Protein AF-A0A935LY87-F1 (afdb_monomer)

Foldseek 3Di:
DWFKDFDADPVRHTQKIKIWDFDWDDDVQKIATGTPDIDIDHCQADPVRHGPDPVVVVCCCPVHPDDMDRNDPPPDPQWDWDWDWDDDPNFTWIKIKIAGDPPCPPVDQWHMKIWTAGPPPRHTAWIFTDGDDPDDDDDTDTGGDPDDDD

Mean predicted aligned error: 12.18 Å

Radius of gyration: 16.67 Å; Cα contacts (8 Å, |Δi|>4): 263; chains: 1; bounding box: 41×33×40 Å

pLDDT: mean 72.93, std 16.56, range [30.45, 93.94]

Solvent-accessible surface area (backbone atoms only — not comparable to full-atom values): 8943 Å² total; per-residue (Å²): 88,76,50,71,47,72,45,58,49,98,82,72,46,74,58,24,35,40,38,38,33,30,46,79,46,72,59,91,59,36,30,30,64,47,72,77,44,80,47,79,39,67,72,48,50,44,96,87,66,46,63,59,43,67,70,56,44,54,49,43,59,72,75,51,52,82,62,76,41,79,62,66,87,70,75,61,96,49,51,49,74,48,78,45,82,48,74,57,97,92,38,63,26,37,33,42,37,40,33,52,32,90,94,37,80,84,78,45,55,63,41,32,35,41,36,32,21,35,65,90,74,71,42,74,47,30,34,38,44,41,59,69,58,104,65,95,66,91,60,87,49,76,52,53,73,82,78,82,80,131

Nearest PDB structures (foldseek):
  6lay-assembly1_B  TM=5.412E-01  e=8.056E+00  Dioscoreophyllum cumminsii
  7zve-assembly1_A-2  TM=2.342E-01  e=4.028E+00  Homo sapiens

Structure (mmCIF, N/CA/C/O backbone):
data_AF-A0A935LY87-F1
#
_entry.id   AF-A0A935LY87-F1
#
loop_
_atom_site.group_PDB
_atom_site.id
_atom_site.type_symbol
_atom_site.label_atom_id
_atom_site.label_alt_id
_atom_site.label_comp_id
_atom_site.label_asym_id
_atom_site.label_entity_id
_atom_site.label_seq_id
_atom_site.pdbx_PDB_ins_code
_atom_site.Cartn_x
_atom_site.Cartn_y
_atom_site.Cartn_z
_atom_site.occupancy
_atom_site.B_iso_or_equiv
_atom_site.auth_seq_id
_atom_site.auth_comp_id
_atom_site.auth_asym_id
_atom_site.auth_atom_id
_atom_site.pdbx_PDB_model_num
ATOM 1 N N . MET A 1 1 ? 8.727 -6.404 1.958 1.00 69.38 1 MET A N 1
ATOM 2 C CA . MET A 1 1 ? 7.878 -5.293 2.426 1.00 69.38 1 MET A CA 1
ATOM 3 C C . MET A 1 1 ? 7.280 -5.652 3.774 1.00 69.38 1 MET A C 1
ATOM 5 O O . MET A 1 1 ? 6.872 -6.788 3.959 1.00 69.38 1 MET A O 1
ATOM 9 N N . VAL A 1 2 ? 7.258 -4.707 4.712 1.00 73.00 2 VAL A N 1
ATOM 10 C CA . VAL A 1 2 ? 6.562 -4.849 5.999 1.00 73.00 2 VAL A CA 1
ATOM 11 C C . VAL A 1 2 ? 5.627 -3.654 6.144 1.00 73.00 2 VAL A C 1
ATOM 13 O O . VAL A 1 2 ? 6.026 -2.541 5.806 1.00 73.00 2 VAL A O 1
ATOM 16 N N . SER A 1 3 ? 4.406 -3.886 6.613 1.00 78.75 3 SER A N 1
ATOM 17 C CA . SER A 1 3 ? 3.370 -2.874 6.821 1.00 78.75 3 SER A CA 1
ATOM 18 C C . SER A 1 3 ? 2.760 -3.016 8.212 1.00 78.75 3 SER A C 1
ATOM 20 O O . SER A 1 3 ? 2.547 -4.129 8.693 1.00 78.75 3 SER A O 1
ATOM 22 N N . ASP A 1 4 ? 2.505 -1.872 8.843 1.00 81.38 4 ASP A N 1
ATOM 23 C CA . ASP A 1 4 ? 1.847 -1.718 10.140 1.00 81.38 4 ASP A CA 1
ATOM 24 C C . ASP A 1 4 ? 0.766 -0.646 9.971 1.00 81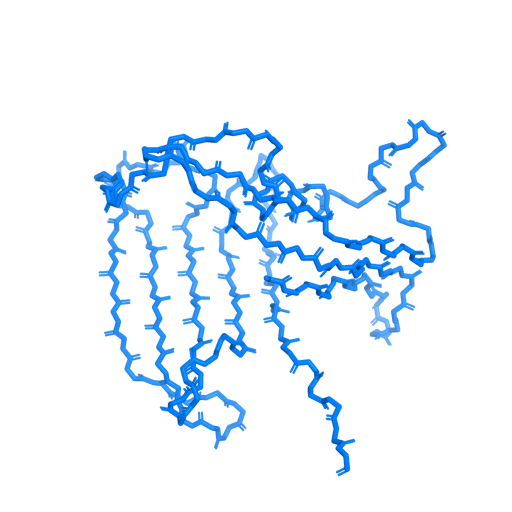.38 4 ASP A C 1
ATOM 26 O O . ASP A 1 4 ? 1.062 0.544 9.850 1.00 81.38 4 ASP A O 1
ATOM 30 N N . LEU A 1 5 ? -0.486 -1.089 9.895 1.00 78.31 5 LEU A N 1
ATOM 31 C CA . LEU A 1 5 ? -1.663 -0.235 9.851 1.00 78.31 5 LEU A CA 1
ATOM 32 C C . LEU A 1 5 ? -2.347 -0.268 11.216 1.00 78.31 5 LEU A C 1
ATOM 34 O O . LEU A 1 5 ? -2.601 -1.338 11.770 1.00 78.31 5 LEU A O 1
ATOM 38 N N . ARG A 1 6 ? -2.718 0.903 11.744 1.00 80.00 6 ARG A N 1
ATOM 39 C CA . ARG A 1 6 ? -3.453 1.030 13.010 1.00 80.00 6 ARG A CA 1
ATOM 40 C C . ARG A 1 6 ? -4.629 1.975 12.852 1.00 80.00 6 ARG A C 1
ATOM 42 O O . ARG A 1 6 ? -4.479 3.082 12.350 1.00 80.00 6 ARG A O 1
ATOM 49 N N . VAL A 1 7 ? -5.781 1.557 13.357 1.00 77.44 7 VAL A N 1
ATOM 50 C CA . VAL A 1 7 ? -6.984 2.381 13.472 1.00 77.44 7 VAL A CA 1
ATOM 51 C C . VAL A 1 7 ? -7.063 2.909 14.895 1.00 77.44 7 VAL A C 1
ATOM 53 O O . VAL A 1 7 ? -7.120 2.125 15.847 1.00 77.44 7 VAL A O 1
ATOM 56 N N . ARG A 1 8 ? -7.072 4.231 15.059 1.00 76.81 8 ARG A N 1
ATOM 57 C CA . ARG A 1 8 ? -7.140 4.894 16.367 1.00 76.81 8 ARG A CA 1
ATOM 58 C C . ARG A 1 8 ? -8.504 5.532 16.606 1.00 76.81 8 ARG A C 1
ATOM 60 O O . ARG A 1 8 ? -9.202 5.891 15.662 1.00 76.81 8 ARG A O 1
ATOM 67 N N . ASN A 1 9 ? -8.898 5.622 17.874 1.00 75.62 9 ASN A N 1
ATOM 68 C CA . ASN A 1 9 ? -10.057 6.411 18.287 1.00 75.62 9 ASN A CA 1
ATOM 69 C C . ASN A 1 9 ? -9.684 7.899 18.436 1.00 75.62 9 ASN A C 1
ATOM 71 O O . ASN A 1 9 ? -8.531 8.283 18.261 1.00 75.62 9 ASN A O 1
ATOM 75 N N . LYS A 1 10 ? -10.661 8.738 18.804 1.00 66.88 10 LYS A N 1
ATOM 76 C CA . LYS A 1 10 ? -10.457 10.183 19.020 1.00 66.88 10 LYS A CA 1
ATOM 77 C C . LYS A 1 10 ? -9.462 10.508 20.144 1.00 66.88 10 LYS A C 1
ATOM 79 O O . LYS A 1 10 ? -8.974 11.625 20.212 1.00 66.88 10 LYS A O 1
ATOM 84 N N . GLN A 1 11 ? -9.195 9.553 21.030 1.00 68.56 11 GLN A N 1
ATOM 85 C CA . GLN A 1 11 ? -8.234 9.650 22.127 1.00 68.56 11 GLN A CA 1
ATOM 86 C C . GLN A 1 11 ? -6.869 9.049 21.742 1.00 68.56 11 GLN A C 1
ATOM 88 O O . GLN A 1 11 ? -6.110 8.646 22.619 1.00 68.56 11 GLN A O 1
ATOM 93 N N . GLU A 1 12 ? -6.580 8.911 20.441 1.00 62.84 12 GLU A N 1
ATOM 94 C CA . GLU A 1 12 ? -5.331 8.357 19.892 1.00 62.84 12 GLU A CA 1
ATOM 95 C C . GLU A 1 12 ? -5.006 6.913 20.323 1.00 62.84 12 GLU A C 1
ATOM 97 O O . GLU A 1 12 ? -3.912 6.395 20.094 1.00 62.84 12 GLU A O 1
ATOM 102 N N . THR A 1 13 ? -5.972 6.197 20.895 1.00 68.75 13 THR A N 1
ATOM 103 C CA . THR A 1 13 ? -5.790 4.805 21.309 1.00 68.75 13 THR A CA 1
ATOM 104 C C . THR A 1 13 ? -6.064 3.874 20.134 1.00 68.75 13 THR A C 1
ATOM 106 O O . THR A 1 13 ? -7.120 3.952 19.502 1.00 68.75 13 THR A O 1
ATOM 109 N N . ALA A 1 14 ? -5.132 2.963 19.840 1.00 71.88 14 ALA A N 1
ATOM 110 C CA . ALA A 1 14 ? -5.308 1.962 18.789 1.00 71.88 14 ALA A CA 1
ATOM 111 C C . ALA A 1 14 ? -6.426 0.971 19.160 1.00 71.88 14 ALA A C 1
ATOM 113 O O . ALA A 1 14 ? -6.355 0.282 20.173 1.00 71.88 14 ALA A O 1
ATOM 114 N N . THR A 1 15 ? -7.454 0.891 18.318 1.00 81.31 15 THR A N 1
ATOM 115 C CA . THR A 1 15 ? -8.634 0.023 18.498 1.00 81.31 15 THR A CA 1
ATOM 116 C C . THR A 1 15 ? -8.628 -1.185 17.564 1.00 81.31 15 THR A C 1
ATOM 118 O O . THR A 1 15 ? -9.293 -2.187 17.835 1.00 81.31 15 THR A O 1
ATOM 121 N N . ALA A 1 16 ? -7.869 -1.104 16.471 1.00 84.88 16 ALA A N 1
ATOM 122 C CA . ALA A 1 16 ? -7.679 -2.183 15.516 1.00 84.88 16 ALA A CA 1
ATOM 123 C C . ALA A 1 16 ? -6.316 -2.024 14.820 1.00 84.88 16 ALA A C 1
ATOM 125 O O . ALA A 1 16 ? -5.818 -0.903 14.703 1.00 84.88 16 ALA A O 1
ATOM 126 N N . ALA A 1 17 ? -5.697 -3.116 14.378 1.00 83.38 17 ALA A N 1
ATOM 127 C CA . ALA A 1 17 ? -4.404 -3.061 13.697 1.00 83.38 17 ALA A CA 1
ATOM 128 C C . ALA A 1 17 ? -4.198 -4.237 12.745 1.00 83.38 17 ALA A C 1
ATOM 130 O O . ALA A 1 17 ? -4.651 -5.343 13.029 1.00 83.38 17 ALA A O 1
ATOM 131 N N . MET A 1 18 ? -3.501 -4.000 11.640 1.00 87.81 18 MET A N 1
ATOM 132 C CA . MET A 1 18 ? -3.106 -5.011 10.669 1.00 87.81 18 MET A CA 1
ATOM 133 C C . MET A 1 18 ? -1.602 -4.924 10.448 1.00 87.81 18 MET A C 1
ATOM 135 O O . MET A 1 18 ? -1.075 -3.861 10.131 1.00 87.81 18 MET A O 1
ATOM 139 N N . PHE A 1 19 ? -0.925 -6.054 10.589 1.00 85.25 19 PHE A N 1
ATOM 140 C CA . PHE A 1 19 ? 0.498 -6.195 10.337 1.00 85.25 19 PHE A CA 1
ATOM 141 C C . PHE A 1 19 ? 0.686 -7.180 9.200 1.00 85.25 19 PHE A C 1
ATOM 143 O O . PHE A 1 19 ? 0.100 -8.263 9.217 1.00 85.25 19 PHE A O 1
ATOM 150 N N . ARG A 1 20 ? 1.504 -6.813 8.219 1.00 87.88 20 ARG A N 1
ATOM 151 C CA . ARG A 1 20 ? 1.829 -7.692 7.099 1.00 87.88 20 ARG A CA 1
ATOM 152 C C . ARG A 1 20 ? 3.310 -7.700 6.815 1.00 87.88 20 ARG A C 1
ATOM 154 O O . ARG A 1 20 ? 3.960 -6.657 6.865 1.00 87.88 20 ARG A O 1
ATOM 161 N N . SER A 1 21 ? 3.822 -8.858 6.435 1.00 84.75 21 SER A N 1
ATOM 162 C CA . SER A 1 21 ? 5.106 -8.974 5.756 1.00 84.75 21 SER A CA 1
ATOM 163 C C . SER A 1 21 ? 4.914 -9.708 4.443 1.00 84.75 21 SER A C 1
ATOM 165 O O . SER A 1 21 ? 4.053 -10.573 4.331 1.00 84.75 21 SER A O 1
ATOM 167 N N . GLY A 1 22 ? 5.717 -9.364 3.450 1.00 87.12 22 GLY A N 1
ATOM 168 C CA . GLY A 1 22 ? 5.700 -10.028 2.157 1.00 87.12 22 GLY A CA 1
ATOM 169 C C . GLY A 1 22 ? 6.935 -9.721 1.336 1.00 87.12 22 GLY A C 1
ATOM 170 O O . GLY A 1 22 ? 7.757 -8.872 1.703 1.00 87.12 22 GLY A O 1
ATOM 171 N N . ARG A 1 23 ? 7.048 -10.369 0.188 1.00 86.94 23 ARG A N 1
ATOM 172 C CA . ARG A 1 23 ? 8.133 -10.197 -0.774 1.00 86.94 23 ARG A CA 1
ATOM 173 C C . ARG A 1 23 ? 7.545 -9.904 -2.143 1.00 86.94 23 ARG A C 1
ATOM 175 O O . ARG A 1 23 ? 6.525 -10.462 -2.520 1.00 86.94 23 ARG A O 1
ATOM 182 N N . LEU A 1 24 ? 8.197 -8.995 -2.861 1.00 83.50 24 LEU A N 1
ATOM 183 C CA . LEU A 1 24 ? 7.885 -8.767 -4.262 1.00 83.50 24 LEU A CA 1
ATOM 184 C C . LEU A 1 24 ? 8.646 -9.818 -5.067 1.00 83.50 24 LEU A C 1
ATOM 186 O O . LEU A 1 24 ? 9.878 -9.795 -5.082 1.00 83.50 24 LEU A O 1
ATOM 190 N N . VAL A 1 25 ? 7.918 -10.737 -5.686 1.00 88.88 25 VAL A N 1
ATOM 191 C CA . VAL A 1 25 ? 8.461 -11.723 -6.620 1.00 88.88 25 VAL A CA 1
ATOM 192 C C . VAL A 1 25 ? 8.275 -11.166 -8.026 1.00 88.88 25 VAL A C 1
ATOM 194 O O . VAL A 1 25 ? 7.261 -10.532 -8.310 1.00 88.88 25 VAL A O 1
ATOM 197 N N . ARG A 1 26 ? 9.276 -11.335 -8.890 1.00 84.88 26 ARG A N 1
ATOM 198 C CA . ARG A 1 26 ? 9.218 -10.906 -10.290 1.00 84.88 26 ARG A CA 1
ATOM 199 C C . ARG A 1 26 ? 9.565 -12.068 -11.203 1.00 84.88 26 ARG A C 1
ATOM 201 O O . ARG A 1 26 ? 10.556 -12.749 -10.951 1.00 84.88 26 ARG A O 1
ATOM 208 N N . ASP A 1 27 ? 8.789 -12.207 -12.268 1.00 87.19 27 ASP A N 1
ATOM 209 C CA . ASP A 1 27 ? 9.066 -13.091 -13.395 1.00 87.19 27 ASP A CA 1
ATOM 210 C C . ASP A 1 27 ? 8.895 -12.302 -14.701 1.00 87.19 27 ASP A C 1
ATOM 212 O O . ASP A 1 27 ? 7.796 -11.893 -15.082 1.00 87.19 27 ASP A O 1
ATOM 216 N N . GLY A 1 28 ? 10.017 -11.981 -15.347 1.00 87.06 28 GLY A N 1
ATOM 217 C CA . GLY A 1 28 ? 10.043 -11.089 -16.504 1.00 87.06 28 GLY A CA 1
ATOM 218 C C . GLY A 1 28 ? 9.377 -9.733 -16.227 1.00 87.06 28 GLY A C 1
ATOM 219 O O . GLY A 1 28 ? 9.830 -8.956 -15.382 1.00 87.06 28 GLY A O 1
ATOM 220 N N . ALA A 1 29 ? 8.311 -9.435 -16.977 1.00 85.31 29 ALA A N 1
ATOM 221 C CA . ALA A 1 29 ? 7.524 -8.208 -16.838 1.00 85.31 29 ALA A CA 1
ATOM 222 C C . ALA A 1 29 ? 6.445 -8.290 -15.744 1.00 85.31 29 ALA A C 1
ATOM 224 O O . ALA A 1 29 ? 5.839 -7.269 -15.418 1.00 85.31 29 ALA A O 1
ATOM 225 N N . LEU A 1 30 ? 6.190 -9.474 -15.186 1.00 85.25 30 LEU A N 1
ATOM 226 C CA . LEU A 1 30 ? 5.193 -9.683 -14.145 1.00 85.25 30 LEU A CA 1
ATOM 227 C C . LEU A 1 30 ? 5.822 -9.519 -12.764 1.00 85.25 30 LEU A C 1
ATOM 229 O O . LEU A 1 30 ? 6.980 -9.874 -12.524 1.00 85.25 30 LEU A O 1
ATOM 233 N N . ALA A 1 31 ? 5.046 -8.963 -11.845 1.00 87.88 31 ALA A N 1
ATOM 234 C CA . ALA A 1 31 ? 5.368 -8.950 -10.435 1.00 87.88 31 ALA A CA 1
ATOM 235 C C . ALA A 1 31 ? 4.155 -9.366 -9.611 1.00 87.88 31 ALA A C 1
ATOM 237 O O . ALA A 1 31 ? 3.020 -9.051 -9.956 1.00 87.88 31 ALA A O 1
ATOM 238 N N . GLU A 1 32 ? 4.417 -10.015 -8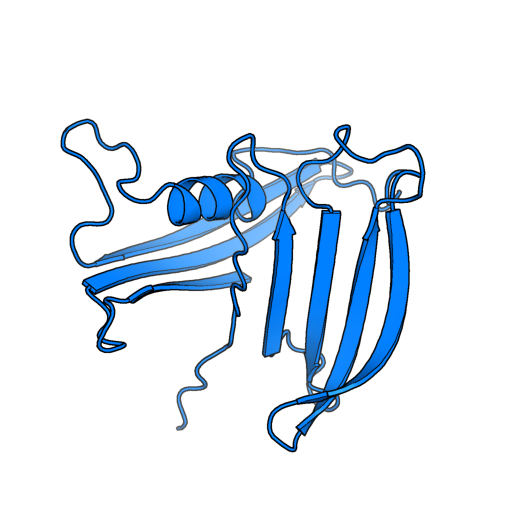.487 1.00 88.88 32 GLU A N 1
ATOM 239 C CA . GLU A 1 32 ? 3.412 -10.364 -7.495 1.00 88.88 32 GLU A CA 1
ATOM 240 C C . GLU A 1 32 ? 3.937 -10.006 -6.106 1.00 88.88 32 GLU A C 1
ATOM 242 O O . GLU A 1 32 ? 5.097 -10.261 -5.760 1.00 88.88 32 GLU A O 1
ATOM 247 N N . LEU A 1 33 ? 3.077 -9.403 -5.287 1.00 86.00 33 LEU A N 1
ATOM 248 C CA . LEU A 1 33 ? 3.364 -9.212 -3.875 1.00 86.00 33 LEU A CA 1
ATOM 249 C C . LEU A 1 33 ? 2.882 -10.434 -3.087 1.00 86.00 33 LEU A C 1
ATOM 251 O O . LEU A 1 33 ? 1.727 -10.513 -2.674 1.00 86.00 33 LEU A O 1
ATOM 255 N N . VAL A 1 34 ? 3.799 -11.356 -2.814 1.00 89.56 34 VAL A N 1
ATOM 256 C CA . VAL A 1 34 ? 3.521 -12.553 -2.018 1.00 89.56 34 VAL A CA 1
ATOM 257 C C . VAL A 1 34 ? 3.587 -12.199 -0.534 1.00 89.56 34 VAL A C 1
ATOM 259 O O . VAL A 1 34 ? 4.615 -11.733 -0.038 1.00 89.56 34 VAL A O 1
ATOM 262 N N . LEU A 1 35 ? 2.488 -12.403 0.192 1.00 89.56 35 LEU A N 1
ATOM 263 C CA . LEU A 1 35 ? 2.424 -12.168 1.635 1.00 89.56 35 LEU A CA 1
ATOM 264 C C . LEU A 1 35 ? 3.010 -13.358 2.403 1.00 89.56 35 LEU A C 1
ATOM 266 O O . LEU A 1 35 ? 2.519 -14.475 2.301 1.00 89.56 35 LEU A O 1
ATOM 270 N N . ASP A 1 36 ? 4.033 -13.098 3.215 1.00 90.25 36 ASP A N 1
ATOM 271 C CA . ASP A 1 36 ? 4.650 -14.088 4.102 1.00 90.25 36 ASP A CA 1
ATOM 272 C C . ASP A 1 36 ? 3.895 -14.190 5.440 1.00 90.25 36 ASP A C 1
ATOM 274 O O . ASP A 1 36 ? 3.827 -15.258 6.042 1.00 90.25 36 ASP A O 1
ATOM 278 N N . SER A 1 37 ? 3.342 -13.077 5.941 1.00 89.69 37 SER A N 1
ATOM 279 C CA . SER A 1 37 ? 2.543 -13.075 7.172 1.00 89.69 37 SER A CA 1
ATOM 280 C C . SER A 1 37 ? 1.464 -11.996 7.164 1.00 89.69 37 SER A C 1
ATOM 282 O O . SER A 1 37 ? 1.651 -10.910 6.609 1.00 89.69 37 SER A O 1
ATOM 284 N N . VAL A 1 38 ? 0.335 -12.298 7.812 1.00 92.75 38 VAL A N 1
ATOM 285 C CA . VAL A 1 38 ? -0.775 -11.370 8.057 1.00 92.75 38 VAL A CA 1
ATOM 286 C C . VAL A 1 38 ? -1.257 -11.560 9.490 1.00 92.75 38 VAL A C 1
ATOM 288 O O . VAL A 1 38 ? -1.626 -12.662 9.887 1.00 92.75 38 VAL A O 1
ATOM 291 N N . VAL A 1 39 ? -1.269 -10.484 10.272 1.00 93.12 39 VAL A N 1
ATOM 292 C CA . VAL A 1 39 ? -1.775 -10.474 11.648 1.00 93.12 39 VAL A CA 1
ATOM 293 C C . VAL A 1 39 ? -2.768 -9.333 11.797 1.00 93.12 39 VAL A C 1
ATOM 295 O O . VAL A 1 39 ? -2.417 -8.170 11.623 1.00 93.12 39 VAL A O 1
ATOM 298 N N . GLU A 1 40 ? -4.004 -9.656 12.165 1.00 93.94 40 GLU A N 1
ATOM 299 C CA . GLU A 1 40 ? -5.065 -8.683 12.435 1.00 93.94 40 GLU A CA 1
ATOM 300 C C . GLU A 1 40 ? -5.397 -8.662 13.938 1.00 93.94 40 GLU A C 1
ATOM 302 O O . GLU A 1 40 ? -5.453 -9.698 14.600 1.00 93.94 40 GLU A O 1
ATOM 307 N N . LYS A 1 41 ? -5.611 -7.468 14.497 1.00 91.38 41 LYS A N 1
ATOM 308 C CA . LYS A 1 41 ? -6.011 -7.237 15.891 1.00 91.38 41 LYS A CA 1
ATOM 309 C C . LYS A 1 41 ? -7.230 -6.323 15.948 1.00 91.38 41 LYS A C 1
ATOM 311 O O . LYS A 1 41 ? -7.343 -5.370 15.179 1.00 91.38 41 LYS A O 1
ATOM 316 N N . GLY A 1 42 ? -8.101 -6.563 16.927 1.00 90.69 42 GLY A N 1
ATOM 317 C CA . GLY A 1 42 ? -9.307 -5.764 17.142 1.00 90.69 42 GLY A CA 1
ATOM 318 C C . GLY A 1 42 ? -10.379 -5.993 16.073 1.00 90.69 42 GLY A C 1
ATOM 319 O O . GLY A 1 42 ? -10.366 -6.979 15.341 1.00 90.69 42 GLY A O 1
ATOM 320 N N . LYS A 1 43 ? -11.349 -5.079 15.991 1.00 89.69 43 LYS A N 1
ATOM 321 C CA . LYS A 1 43 ? -12.516 -5.221 15.105 1.00 89.69 43 LYS A CA 1
ATOM 322 C C . LYS A 1 43 ? -12.256 -4.652 13.702 1.00 89.69 43 LYS A C 1
ATOM 324 O O . LYS A 1 43 ? -12.950 -3.733 13.278 1.00 89.69 43 LYS A O 1
ATOM 329 N N . LEU A 1 44 ? -11.278 -5.199 12.977 1.00 89.44 44 LEU A N 1
ATOM 330 C CA . LEU A 1 44 ? -10.964 -4.767 11.604 1.00 89.44 44 LEU A CA 1
ATOM 331 C C . LEU A 1 44 ? -11.997 -5.199 10.564 1.00 89.44 44 LEU A C 1
ATOM 333 O O . LEU A 1 44 ? -12.194 -4.490 9.578 1.00 89.44 44 LEU A O 1
ATOM 337 N N . ARG A 1 45 ? -12.671 -6.330 10.787 1.00 92.94 45 ARG A N 1
ATOM 338 C CA . ARG A 1 45 ? -13.649 -6.892 9.849 1.00 92.94 45 ARG A CA 1
ATOM 339 C C . ARG A 1 45 ? -15.087 -6.796 10.360 1.00 92.94 45 ARG A C 1
ATOM 341 O O . ARG A 1 45 ? -15.364 -6.664 11.565 1.00 92.94 45 ARG A O 1
ATOM 348 N N . LYS A 1 46 ? -16.019 -6.791 9.416 1.00 91.12 46 LYS A N 1
ATOM 349 C CA . LYS A 1 46 ? -17.453 -7.009 9.629 1.00 91.12 46 LYS A CA 1
ATOM 350 C C . LYS A 1 46 ? -17.732 -8.518 9.712 1.00 91.12 46 LYS A C 1
ATOM 352 O O . LYS A 1 46 ? -16.821 -9.334 9.608 1.00 91.12 46 LYS A O 1
ATOM 357 N N . ARG A 1 47 ? -18.995 -8.892 9.947 1.00 92.12 47 ARG A N 1
ATOM 358 C CA . ARG A 1 47 ? -19.410 -10.308 10.037 1.00 92.12 47 ARG A CA 1
ATOM 359 C C . ARG A 1 47 ? -19.291 -11.049 8.703 1.00 92.12 47 ARG A C 1
ATOM 361 O O . ARG A 1 47 ? -19.056 -12.245 8.712 1.00 92.12 47 ARG A O 1
ATOM 368 N N . ASP A 1 48 ? -19.435 -10.332 7.595 1.00 92.06 48 ASP A N 1
ATOM 369 C CA . ASP A 1 48 ? -19.285 -10.835 6.224 1.00 92.06 48 ASP A CA 1
ATOM 370 C C . ASP A 1 48 ? -17.812 -10.940 5.776 1.00 92.06 48 ASP A C 1
ATOM 372 O O . ASP A 1 48 ? -17.535 -11.310 4.641 1.00 92.06 48 ASP A O 1
ATOM 376 N N . GLY A 1 49 ? -16.858 -10.604 6.653 1.00 89.62 49 GLY A N 1
ATOM 377 C CA . GLY A 1 49 ? -15.429 -10.616 6.350 1.00 89.62 49 GLY A CA 1
ATOM 378 C C . GLY A 1 49 ? -14.916 -9.361 5.637 1.00 89.62 49 GLY A C 1
ATOM 379 O O . GLY A 1 49 ? -13.698 -9.213 5.523 1.00 89.62 49 GLY A O 1
ATOM 380 N N . SER A 1 50 ? -15.785 -8.432 5.224 1.00 86.62 50 SER A N 1
ATOM 381 C CA . SER A 1 50 ? -15.370 -7.169 4.606 1.00 86.62 50 SER A CA 1
ATOM 382 C C . SER A 1 50 ? -14.695 -6.251 5.632 1.00 86.62 50 SER A C 1
ATOM 384 O O . SER A 1 50 ? -14.922 -6.363 6.847 1.00 86.62 50 SER A O 1
ATOM 386 N N . PHE A 1 51 ? -13.843 -5.332 5.169 1.00 86.44 51 PHE A N 1
ATOM 387 C CA . PHE A 1 51 ? -13.226 -4.365 6.071 1.00 86.44 51 PHE A CA 1
ATOM 388 C C . PHE A 1 51 ? -14.280 -3.443 6.683 1.00 86.44 51 PHE A C 1
ATOM 390 O O . PHE A 1 51 ? -15.207 -2.952 6.037 1.00 86.44 51 PHE A O 1
ATOM 397 N N . ARG A 1 52 ? -14.146 -3.218 7.989 1.00 84.06 52 ARG A N 1
ATOM 398 C CA . ARG A 1 52 ? -15.028 -2.333 8.751 1.00 84.06 52 ARG A CA 1
ATOM 399 C C . ARG A 1 52 ? -14.773 -0.863 8.442 1.00 84.06 52 ARG A C 1
ATOM 401 O O . ARG A 1 52 ? -15.698 -0.063 8.538 1.00 84.06 52 ARG A O 1
ATOM 408 N N . TYR A 1 53 ? -13.532 -0.523 8.119 1.00 81.31 53 TYR A N 1
ATOM 409 C CA . TYR A 1 53 ? -13.084 0.842 7.898 1.00 81.31 53 TYR A CA 1
ATOM 410 C C . TYR A 1 53 ? -12.727 1.004 6.426 1.00 81.31 53 TYR A C 1
ATOM 412 O O . TYR A 1 53 ? -11.830 0.318 5.941 1.00 81.31 53 TYR A O 1
ATOM 420 N N . LEU A 1 54 ? -13.398 1.937 5.751 1.00 71.38 54 LEU A N 1
ATOM 421 C CA . LEU A 1 54 ? -13.152 2.253 4.341 1.00 71.38 54 LEU A CA 1
ATOM 422 C C . LEU A 1 54 ? -11.671 2.555 4.074 1.00 71.38 54 LEU A C 1
ATOM 424 O O . LEU A 1 54 ? -11.104 2.103 3.091 1.00 71.38 54 LEU A O 1
ATOM 428 N N . THR A 1 55 ? -11.011 3.258 4.992 1.00 65.38 55 THR A N 1
ATOM 429 C CA . THR A 1 55 ? -9.584 3.582 4.873 1.00 65.38 55 THR A CA 1
ATOM 430 C C . THR A 1 55 ? -8.680 2.355 4.902 1.00 65.38 55 THR A C 1
ATOM 432 O O . THR A 1 55 ? -7.635 2.361 4.263 1.00 65.38 55 THR A O 1
ATOM 435 N N . VAL A 1 56 ? -9.076 1.295 5.612 1.00 77.31 56 VAL A N 1
ATOM 436 C CA . VAL A 1 56 ? -8.339 0.026 5.632 1.00 77.31 56 VAL A CA 1
ATOM 437 C C . VAL A 1 56 ? -8.549 -0.732 4.332 1.00 77.31 56 VAL A C 1
ATOM 439 O O . VAL A 1 56 ? -7.589 -1.276 3.808 1.00 77.31 56 VAL A O 1
ATOM 442 N N . GLU A 1 57 ? -9.773 -0.739 3.806 1.00 75.56 57 GLU A N 1
ATOM 443 C CA . GLU A 1 57 ? -10.092 -1.337 2.506 1.00 75.56 57 GLU A CA 1
ATOM 444 C C . GLU A 1 57 ? -9.301 -0.674 1.378 1.00 75.56 57 GLU A C 1
ATOM 446 O O . GLU A 1 57 ? -8.573 -1.340 0.654 1.00 75.56 57 GLU A O 1
ATOM 451 N N . MET A 1 58 ? -9.334 0.657 1.313 1.00 66.19 58 MET A N 1
ATOM 452 C CA . MET A 1 58 ? -8.567 1.415 0.327 1.00 66.19 58 MET A CA 1
ATOM 453 C C . MET A 1 58 ? -7.059 1.197 0.483 1.00 66.19 58 MET A C 1
ATOM 455 O O . MET A 1 58 ? -6.350 1.048 -0.506 1.00 66.19 58 MET A O 1
ATOM 459 N N . TYR A 1 59 ? -6.551 1.161 1.717 1.00 75.56 59 TYR A N 1
ATOM 460 C CA . TYR A 1 59 ? -5.143 0.858 1.965 1.00 75.56 59 TYR A CA 1
ATOM 461 C C . TYR A 1 59 ? -4.775 -0.563 1.505 1.00 75.56 59 TYR A C 1
ATOM 463 O O . TYR A 1 59 ? -3.724 -0.754 0.895 1.00 75.56 59 TYR A O 1
ATOM 471 N N . ASP A 1 60 ? -5.630 -1.551 1.784 1.00 81.44 60 ASP A N 1
ATOM 472 C CA . ASP A 1 60 ? -5.460 -2.940 1.348 1.00 81.44 60 ASP A CA 1
ATOM 473 C C . ASP A 1 60 ? -5.346 -3.016 -0.173 1.00 81.44 60 ASP A C 1
ATOM 475 O O . ASP A 1 60 ? -4.354 -3.527 -0.685 1.00 81.44 60 ASP A O 1
ATOM 479 N N . ASP A 1 61 ? -6.304 -2.433 -0.886 1.00 73.06 61 ASP A N 1
ATOM 480 C CA . ASP A 1 61 ? -6.371 -2.533 -2.341 1.00 73.06 61 ASP A CA 1
ATOM 481 C C . ASP A 1 61 ? -5.242 -1.767 -3.044 1.00 73.06 61 ASP A C 1
ATOM 483 O O . ASP A 1 61 ? -4.729 -2.224 -4.064 1.00 73.06 61 ASP A O 1
ATOM 487 N N . VAL A 1 62 ? -4.810 -0.624 -2.497 1.00 72.25 62 VAL A N 1
ATOM 488 C CA . VAL A 1 62 ? -3.749 0.190 -3.112 1.00 72.25 62 VAL A CA 1
ATOM 489 C C . VAL A 1 62 ? -2.352 -0.381 -2.847 1.00 72.25 62 VAL A C 1
ATOM 491 O O . VAL A 1 62 ? -1.499 -0.345 -3.734 1.00 72.25 62 VAL A O 1
ATOM 494 N N . PHE A 1 63 ? -2.076 -0.893 -1.642 1.00 74.38 63 PHE A N 1
ATOM 495 C CA . PHE A 1 63 ? -0.716 -1.322 -1.261 1.00 74.38 63 PHE A CA 1
ATOM 496 C C . PHE A 1 63 ? -0.477 -2.817 -1.330 1.00 74.38 63 PHE A C 1
ATOM 498 O O . PHE A 1 63 ? 0.676 -3.248 -1.263 1.00 74.38 63 PHE A O 1
ATOM 505 N N . PHE A 1 64 ? -1.541 -3.599 -1.466 1.00 82.19 64 PHE A N 1
ATOM 506 C CA . PHE A 1 64 ? -1.474 -5.045 -1.575 1.00 82.19 64 PHE A CA 1
ATOM 507 C C . PHE A 1 64 ? -2.263 -5.493 -2.800 1.00 82.19 64 PHE A C 1
ATOM 509 O O . PHE A 1 64 ? -3.302 -6.140 -2.647 1.00 82.19 64 PHE A O 1
ATOM 516 N N . PRO A 1 65 ? -1.782 -5.142 -4.014 1.00 80.50 65 PRO A N 1
ATOM 517 C CA . PRO A 1 65 ? -2.400 -5.612 -5.242 1.00 80.50 65 PRO A CA 1
ATOM 518 C C . PRO A 1 65 ? -2.499 -7.136 -5.197 1.00 80.50 65 PRO A C 1
ATOM 520 O O . PRO A 1 65 ? -1.559 -7.832 -4.807 1.00 80.50 65 PRO A O 1
ATOM 523 N N . LYS A 1 66 ? -3.686 -7.633 -5.535 1.00 80.81 66 LYS A N 1
ATOM 524 C CA . LYS A 1 66 ? -4.032 -9.047 -5.432 1.00 80.81 66 LYS A CA 1
ATOM 525 C C . LYS A 1 66 ? -3.642 -9.728 -6.742 1.00 80.81 66 LYS A C 1
ATOM 527 O O . LYS A 1 66 ? -4.197 -9.394 -7.785 1.00 80.81 66 LYS A O 1
ATOM 532 N N . GLY A 1 67 ? -2.717 -10.681 -6.658 1.00 85.19 67 GLY A N 1
ATOM 533 C CA . GLY A 1 67 ? -2.220 -11.450 -7.796 1.00 85.19 67 GLY A CA 1
ATOM 534 C C . GLY A 1 67 ? -1.130 -10.744 -8.602 1.00 85.19 67 GLY A C 1
ATOM 535 O O . GLY A 1 67 ? -0.524 -9.761 -8.164 1.00 85.19 67 GLY A O 1
ATOM 536 N N . GLU A 1 68 ? -0.872 -11.289 -9.787 1.00 86.06 68 GLU A N 1
ATOM 537 C CA . GLU A 1 68 ? 0.157 -10.806 -10.701 1.00 86.06 68 GLU A CA 1
ATOM 538 C C . GLU A 1 68 ? -0.258 -9.504 -11.390 1.00 86.06 68 GLU A C 1
ATOM 540 O O . GLU A 1 68 ? -1.401 -9.324 -11.817 1.00 86.06 68 GLU A O 1
ATOM 545 N N . TYR A 1 69 ? 0.700 -8.597 -11.553 1.00 80.06 69 TYR A N 1
ATOM 546 C CA . TYR A 1 69 ? 0.531 -7.371 -12.317 1.00 80.06 69 TYR A CA 1
ATOM 547 C C . TYR A 1 69 ? 1.743 -7.105 -13.206 1.00 80.06 69 TYR A C 1
ATOM 549 O O . TYR A 1 69 ? 2.876 -7.465 -12.884 1.00 80.06 69 TYR A O 1
ATOM 557 N N . VAL A 1 70 ? 1.512 -6.435 -14.336 1.00 79.50 70 VAL A N 1
ATOM 558 C CA . VAL A 1 70 ? 2.594 -6.004 -15.226 1.00 79.50 70 VAL A CA 1
ATOM 559 C C . VAL A 1 70 ? 3.347 -4.865 -14.550 1.00 79.50 70 VAL A C 1
ATOM 561 O O . VAL A 1 70 ? 2.847 -3.749 -14.406 1.00 79.50 70 VAL A O 1
ATOM 564 N N . ALA A 1 71 ? 4.567 -5.146 -14.122 1.00 69.25 71 ALA A N 1
ATOM 565 C CA . ALA A 1 71 ? 5.408 -4.201 -13.421 1.00 69.25 71 ALA A CA 1
ATOM 566 C C . ALA A 1 71 ? 6.255 -3.408 -14.417 1.00 69.25 71 ALA A C 1
ATOM 568 O O . ALA A 1 71 ? 7.448 -3.666 -14.598 1.00 69.25 71 ALA A O 1
ATOM 569 N N . SER A 1 72 ? 5.612 -2.424 -15.046 1.00 64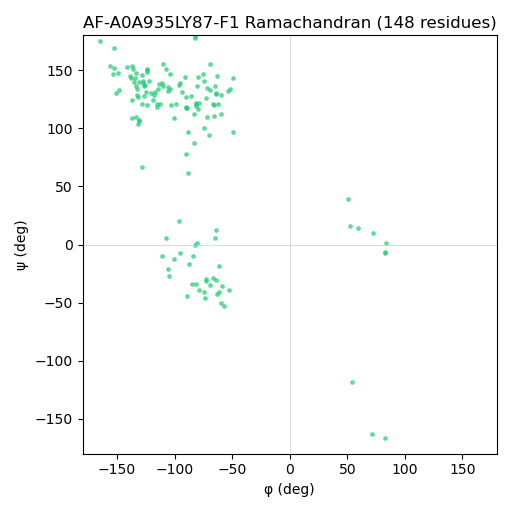.50 72 SER A N 1
ATOM 570 C CA . SER A 1 72 ? 6.279 -1.448 -15.900 1.00 64.50 72 SER A CA 1
ATOM 571 C C . SER A 1 72 ? 6.939 -0.346 -15.069 1.00 64.50 72 SER A C 1
ATOM 573 O O . SER A 1 72 ? 6.341 0.191 -14.139 1.00 64.50 72 SER A O 1
ATOM 575 N N . ASN A 1 73 ? 8.168 0.022 -15.434 1.00 57.75 73 ASN A N 1
ATOM 576 C CA . ASN A 1 73 ? 8.817 1.236 -14.929 1.00 57.75 73 ASN A CA 1
ATOM 577 C C . ASN A 1 73 ? 8.377 2.489 -15.704 1.00 57.75 73 ASN A C 1
ATOM 579 O O . ASN A 1 73 ? 8.834 3.591 -15.402 1.00 57.75 73 ASN A O 1
ATOM 583 N N . THR A 1 74 ? 7.498 2.342 -16.700 1.00 52.84 74 THR A N 1
ATOM 584 C CA . THR A 1 74 ? 6.803 3.471 -17.312 1.00 52.84 74 THR A CA 1
ATOM 585 C C . THR A 1 74 ? 5.815 4.001 -16.285 1.00 52.84 74 THR A C 1
ATOM 587 O O . THR A 1 74 ? 4.703 3.493 -16.149 1.00 52.84 74 THR A O 1
ATOM 590 N N . ILE A 1 75 ? 6.233 5.013 -15.527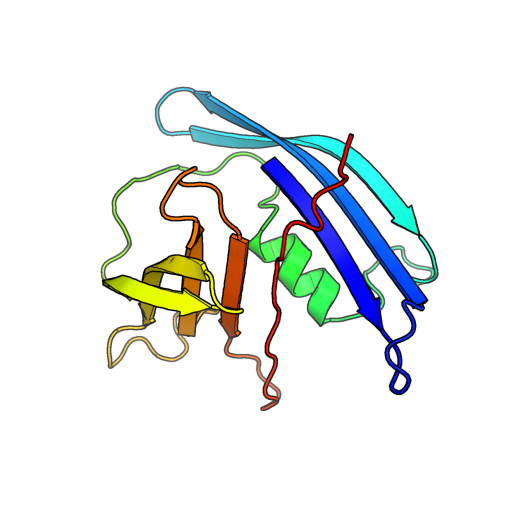 1.00 53.84 75 ILE A N 1
ATOM 591 C CA . ILE A 1 75 ? 5.295 5.808 -14.744 1.00 53.84 75 ILE A CA 1
ATOM 592 C C . ILE A 1 75 ? 4.339 6.412 -15.770 1.00 53.84 75 ILE A C 1
ATOM 594 O O . ILE A 1 75 ? 4.774 7.168 -16.638 1.00 53.84 75 ILE A O 1
ATOM 598 N N . HIS A 1 76 ? 3.076 5.974 -15.748 1.00 56.22 76 HIS A N 1
ATOM 599 C CA . HIS A 1 76 ? 2.060 6.447 -16.681 1.00 56.22 76 HIS A CA 1
ATOM 600 C C . HIS A 1 76 ? 2.081 7.975 -16.724 1.00 56.22 76 HIS A C 1
ATOM 602 O O . HIS A 1 76 ? 2.252 8.624 -15.691 1.00 56.22 76 HIS A O 1
ATOM 608 N N . ASP A 1 77 ? 1.861 8.5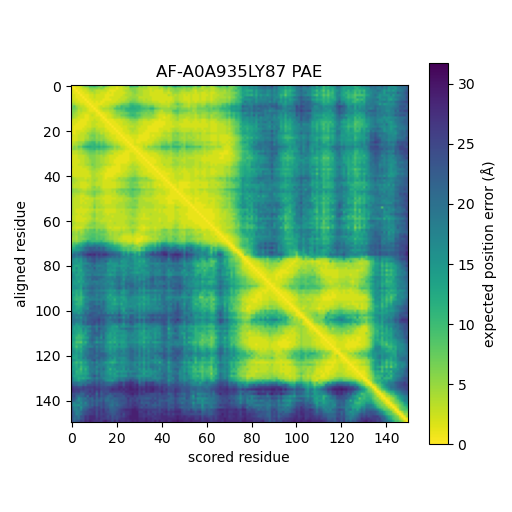32 -17.914 1.00 63.69 77 ASP A N 1
ATOM 609 C CA . ASP A 1 77 ? 2.007 9.953 -18.256 1.00 63.69 77 ASP A CA 1
ATOM 610 C C . ASP A 1 77 ? 1.041 10.896 -17.504 1.00 63.69 77 ASP A C 1
ATOM 612 O O . ASP A 1 77 ? 0.876 12.052 -17.870 1.00 63.69 77 ASP A O 1
ATOM 616 N N . HIS A 1 78 ? 0.383 10.390 -16.463 1.00 66.06 78 HIS A N 1
ATOM 617 C CA . HIS A 1 78 ? -0.622 11.022 -15.621 1.00 66.06 78 HIS A CA 1
ATOM 618 C C . HIS A 1 78 ? -0.046 11.631 -14.345 1.00 66.06 78 HIS A C 1
ATOM 620 O O . HIS A 1 78 ? -0.803 12.280 -13.635 1.00 66.06 78 HIS A O 1
ATOM 626 N N . TYR A 1 79 ? 1.238 11.418 -14.036 1.00 70.06 79 TYR A N 1
ATOM 627 C CA . TYR A 1 79 ? 1.852 11.934 -12.812 1.00 70.06 79 TYR A CA 1
ATOM 628 C C . TYR A 1 79 ? 3.129 12.735 -13.074 1.00 70.06 79 TYR A C 1
ATOM 630 O O . TYR A 1 79 ? 3.978 12.330 -13.871 1.00 70.06 79 TYR A O 1
ATOM 638 N N . ASP A 1 80 ? 3.277 13.837 -12.348 1.00 78.19 80 ASP A N 1
ATOM 639 C CA . ASP A 1 80 ? 4.506 14.599 -12.192 1.00 78.19 80 ASP A CA 1
ATOM 640 C C . ASP A 1 80 ? 5.277 14.070 -10.986 1.00 78.19 80 ASP A C 1
ATOM 642 O O . ASP A 1 80 ? 4.810 14.119 -9.849 1.00 78.19 80 ASP A O 1
ATOM 646 N N . ASN A 1 81 ? 6.484 13.562 -11.228 1.00 80.00 81 ASN A N 1
ATOM 647 C CA . ASN A 1 81 ? 7.314 12.974 -10.181 1.00 80.00 81 ASN A CA 1
ATOM 648 C C . ASN A 1 81 ? 8.461 13.914 -9.820 1.00 80.00 81 ASN A C 1
ATOM 650 O O . ASN A 1 81 ? 9.132 14.446 -10.708 1.00 80.00 81 ASN A O 1
ATOM 654 N N . ARG A 1 82 ? 8.726 14.101 -8.525 1.00 83.12 82 ARG A N 1
ATOM 655 C CA . ARG A 1 82 ? 9.795 14.984 -8.036 1.00 83.12 82 ARG A CA 1
ATOM 656 C C . ARG A 1 82 ? 10.536 14.338 -6.874 1.00 83.12 82 ARG A C 1
ATOM 658 O O . ARG A 1 82 ? 9.939 13.653 -6.052 1.00 83.12 82 ARG A O 1
ATOM 665 N N . ILE A 1 83 ? 11.843 14.581 -6.782 1.00 83.25 83 ILE A N 1
ATOM 666 C CA . ILE A 1 83 ? 12.646 14.234 -5.603 1.00 83.25 83 ILE A CA 1
ATOM 667 C C . ILE A 1 83 ? 13.213 15.521 -5.014 1.00 83.25 83 ILE A C 1
ATOM 669 O O . ILE A 1 83 ? 13.829 16.309 -5.728 1.00 83.25 83 ILE A O 1
ATOM 673 N N . ARG A 1 84 ? 13.021 15.732 -3.710 1.00 88.31 84 ARG A N 1
ATOM 674 C CA . ARG A 1 84 ? 13.546 16.895 -2.978 1.00 88.31 84 ARG A CA 1
ATOM 675 C C . ARG A 1 84 ? 14.123 16.495 -1.625 1.00 88.31 84 ARG A C 1
ATOM 677 O O . ARG A 1 84 ? 13.711 15.492 -1.048 1.00 88.31 84 ARG A O 1
ATOM 684 N N . ALA A 1 85 ? 15.069 17.277 -1.115 1.00 89.44 85 ALA A N 1
ATOM 685 C CA . ALA A 1 85 ? 15.495 17.165 0.277 1.00 89.44 85 ALA A CA 1
ATOM 686 C C . ALA A 1 85 ? 14.434 17.788 1.200 1.00 89.44 85 ALA A C 1
ATOM 688 O O . ALA A 1 85 ? 13.762 18.747 0.818 1.00 89.44 85 ALA A O 1
ATOM 689 N N . ASP A 1 86 ? 14.278 17.237 2.400 1.00 88.25 86 ASP A N 1
ATOM 690 C CA . ASP A 1 86 ? 13.354 17.729 3.425 1.00 88.25 86 ASP A CA 1
ATOM 691 C C . ASP A 1 86 ? 13.852 17.357 4.830 1.00 88.25 86 ASP A C 1
ATOM 693 O O . ASP A 1 86 ? 14.758 16.529 4.989 1.00 88.25 86 ASP A O 1
ATOM 697 N N . GLN A 1 87 ? 13.237 17.931 5.859 1.00 87.44 87 GLN A N 1
ATOM 698 C CA . GLN A 1 87 ? 13.412 17.509 7.244 1.00 87.44 87 GLN A CA 1
ATOM 699 C C . GLN A 1 87 ? 12.078 17.086 7.849 1.00 87.44 87 GLN A C 1
ATOM 701 O O . GLN A 1 87 ? 11.095 17.818 7.806 1.00 87.44 87 GLN A O 1
ATOM 706 N N . ARG A 1 88 ? 12.054 15.904 8.471 1.00 76.12 88 ARG A N 1
ATOM 707 C CA . ARG A 1 88 ? 10.876 15.380 9.168 1.00 76.12 88 ARG A CA 1
ATOM 708 C C . ARG A 1 88 ? 11.276 14.877 10.545 1.00 76.12 88 ARG A C 1
ATOM 710 O O . ARG A 1 88 ? 12.225 14.107 10.665 1.00 76.12 88 ARG A O 1
ATOM 717 N N . ASP A 1 89 ? 10.584 15.348 11.580 1.00 79.06 89 ASP A N 1
ATOM 718 C CA . ASP A 1 89 ? 10.857 15.013 12.986 1.00 79.06 89 ASP A CA 1
ATOM 719 C C . ASP A 1 89 ? 12.338 15.208 13.384 1.00 79.06 89 ASP A C 1
ATOM 721 O O . ASP A 1 89 ? 12.938 14.383 14.075 1.00 79.06 89 ASP A O 1
ATOM 725 N N . GLY A 1 90 ? 12.960 16.284 12.882 1.00 80.69 90 GLY A N 1
ATOM 726 C CA . GLY A 1 90 ? 14.374 16.607 13.117 1.00 80.69 90 GLY A CA 1
ATOM 727 C C . GLY A 1 90 ? 15.379 15.710 12.380 1.00 80.69 90 GLY A C 1
ATOM 728 O O . GLY A 1 90 ? 16.572 15.767 12.669 1.00 80.69 90 GLY A O 1
ATOM 729 N N . ARG A 1 91 ? 14.927 14.866 11.443 1.00 78.62 91 ARG A N 1
ATOM 730 C CA . ARG A 1 91 ? 15.777 13.982 10.633 1.00 78.62 91 ARG A CA 1
ATOM 731 C C . ARG A 1 91 ? 15.809 14.449 9.186 1.00 78.62 91 ARG A C 1
ATOM 733 O O . ARG A 1 91 ? 14.770 14.757 8.606 1.00 78.62 91 ARG A O 1
ATOM 740 N N . GLU A 1 92 ? 16.993 14.447 8.584 1.00 85.25 92 GLU A N 1
ATOM 741 C CA . GLU A 1 92 ? 17.144 14.720 7.154 1.00 85.25 92 GLU A CA 1
ATOM 742 C C . GLU A 1 92 ? 16.632 13.561 6.297 1.00 85.25 92 GLU A C 1
ATOM 744 O O . GLU A 1 92 ? 16.928 12.383 6.547 1.00 85.25 92 GLU A O 1
ATOM 749 N N . CYS A 1 93 ? 15.870 13.911 5.265 1.00 87.06 93 CYS A N 1
ATOM 750 C CA . CYS A 1 93 ? 15.108 12.968 4.464 1.00 87.06 93 CYS A CA 1
ATOM 751 C C . CYS A 1 93 ? 15.129 13.350 2.981 1.00 87.06 93 CYS A C 1
ATOM 753 O O . CYS A 1 93 ? 15.213 14.523 2.623 1.00 87.06 93 CYS A O 1
ATOM 755 N N . TRP A 1 94 ? 14.988 12.347 2.119 1.00 83.38 94 TRP A N 1
ATOM 756 C CA . TRP A 1 94 ? 14.605 12.539 0.722 1.00 83.38 94 TRP A CA 1
ATOM 757 C C . TRP A 1 94 ? 13.107 12.333 0.583 1.00 83.38 94 TRP A C 1
ATOM 759 O O . TRP A 1 94 ? 12.572 11.380 1.140 1.00 83.38 94 TRP A O 1
ATOM 769 N N . VAL A 1 95 ? 12.434 13.188 -0.174 1.00 84.69 95 VAL A N 1
ATOM 770 C CA . VAL A 1 95 ? 11.002 13.075 -0.448 1.00 84.69 95 VAL A CA 1
ATOM 771 C C . VAL A 1 95 ? 10.815 12.830 -1.923 1.00 84.69 95 VAL A C 1
ATOM 773 O O . VAL A 1 95 ? 11.194 13.669 -2.732 1.00 84.69 95 VAL A O 1
ATOM 776 N N . PHE A 1 96 ? 10.230 11.688 -2.254 1.00 81.56 96 PHE A N 1
ATOM 777 C CA . PHE A 1 96 ? 9.670 11.431 -3.571 1.00 81.56 96 PHE A CA 1
ATOM 778 C C . PHE A 1 96 ? 8.207 11.862 -3.558 1.00 81.56 96 PHE A C 1
ATOM 780 O O . PHE A 1 96 ? 7.434 11.282 -2.792 1.00 81.56 96 PHE A O 1
ATOM 787 N N . SER A 1 97 ? 7.833 12.845 -4.373 1.00 80.94 97 SER A N 1
ATOM 788 C CA . SER A 1 97 ? 6.433 13.163 -4.645 1.00 80.94 97 SER A CA 1
ATOM 789 C C . SER A 1 97 ? 6.013 12.649 -6.019 1.00 80.94 97 SER A C 1
ATOM 791 O O . SER A 1 97 ? 6.825 12.583 -6.944 1.00 80.94 97 SER A O 1
ATOM 793 N N . SER A 1 98 ? 4.752 12.252 -6.124 1.00 79.56 98 SER A N 1
ATOM 794 C CA . SER A 1 98 ? 4.080 11.889 -7.365 1.00 79.56 98 SER A CA 1
ATOM 795 C C . SER A 1 98 ? 2.698 12.523 -7.328 1.00 79.56 98 SER A C 1
ATOM 797 O O . SER A 1 98 ? 1.856 12.130 -6.519 1.00 79.56 98 SER A O 1
ATOM 799 N N . ASP A 1 99 ? 2.511 13.543 -8.151 1.00 82.00 99 ASP A N 1
ATOM 800 C CA . ASP A 1 99 ? 1.340 14.413 -8.170 1.00 82.00 99 ASP A CA 1
ATOM 801 C C . ASP A 1 99 ? 0.598 14.197 -9.491 1.00 82.00 99 ASP A C 1
ATOM 803 O O . ASP A 1 99 ? 1.230 14.051 -10.533 1.00 82.00 99 ASP A O 1
ATOM 807 N N . THR A 1 100 ? -0.730 14.120 -9.485 1.00 79.56 100 THR A N 1
ATOM 808 C CA . THR A 1 100 ? -1.504 13.944 -10.723 1.00 79.56 100 THR A CA 1
ATOM 809 C C . THR A 1 100 ? -1.313 15.171 -11.609 1.00 79.56 100 THR A C 1
ATOM 811 O O . THR A 1 100 ? -1.454 16.302 -11.148 1.00 79.56 100 THR A O 1
ATOM 814 N N . LYS A 1 101 ? -0.984 14.951 -12.883 1.00 80.00 101 LYS A N 1
ATOM 815 C CA . LYS A 1 101 ? -0.873 16.019 -13.876 1.00 80.00 101 LYS A CA 1
ATOM 816 C C . LYS A 1 101 ? -2.222 16.698 -14.074 1.00 80.00 101 LYS A C 1
ATOM 818 O O . LYS A 1 101 ? -3.265 16.040 -14.085 1.00 80.00 101 LYS A O 1
ATOM 823 N N . GLU A 1 102 ? -2.173 17.999 -14.319 1.00 73.56 102 GLU A N 1
ATOM 824 C CA . GLU A 1 102 ? -3.346 18.809 -14.645 1.00 73.56 102 GLU A CA 1
ATOM 825 C C . GLU A 1 102 ? -4.144 18.184 -15.810 1.00 73.56 102 GLU A C 1
ATOM 827 O O . GLU A 1 102 ? -3.572 17.730 -16.806 1.00 73.56 102 GLU A O 1
ATOM 832 N N . GLY A 1 103 ? -5.472 18.092 -15.679 1.00 71.44 103 GLY A N 1
ATOM 833 C CA . GLY A 1 103 ? -6.358 17.464 -16.673 1.00 71.44 103 GLY A CA 1
ATOM 834 C C . GLY A 1 103 ? -6.483 15.934 -16.566 1.00 71.44 103 GLY A C 1
ATOM 835 O O . GLY A 1 103 ? -7.194 15.286 -17.359 1.00 71.44 103 GLY A O 1
ATOM 836 N N . HIS A 1 104 ? -5.813 15.334 -15.581 1.00 65.56 104 HIS A N 1
ATOM 837 C CA . HIS A 1 104 ? -5.988 13.935 -15.194 1.00 65.56 104 HIS A CA 1
ATOM 838 C C . HIS A 1 104 ? -6.725 13.770 -13.858 1.00 65.56 104 HIS A C 1
ATOM 840 O O . HIS A 1 104 ? -6.910 12.631 -13.412 1.00 65.56 104 HIS A O 1
ATOM 846 N N . GLU A 1 105 ? -7.226 14.859 -13.261 1.00 63.06 105 GLU A N 1
ATOM 847 C CA . GLU A 1 105 ? -8.017 14.790 -12.034 1.00 63.06 105 GLU A CA 1
ATOM 848 C C . GLU A 1 105 ? -9.270 13.922 -12.262 1.00 63.06 105 GLU A C 1
ATOM 850 O O . GLU A 1 105 ? -10.006 14.071 -13.239 1.00 63.06 105 GLU A O 1
ATOM 855 N N . GLY A 1 106 ? -9.496 12.942 -11.384 1.00 60.81 106 GLY A N 1
ATOM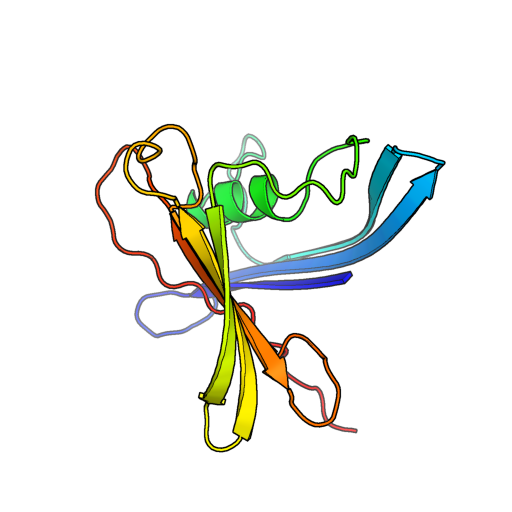 856 C CA . GLY A 1 106 ? -10.617 11.997 -11.490 1.00 60.81 106 GLY A CA 1
ATOM 857 C C . GLY A 1 106 ? -10.397 10.797 -12.422 1.00 60.81 106 GLY A C 1
ATOM 858 O O . GLY A 1 106 ? -11.213 9.876 -12.410 1.00 60.81 106 GLY A O 1
ATOM 859 N N . LYS A 1 107 ? -9.290 10.747 -13.180 1.00 62.28 107 LYS A N 1
ATOM 860 C CA . LYS A 1 107 ? -8.844 9.528 -13.893 1.00 62.28 107 LYS A CA 1
ATOM 861 C C . LYS A 1 107 ? -7.963 8.635 -13.017 1.00 62.28 107 LYS A C 1
ATOM 863 O O . LYS A 1 107 ? -7.761 7.465 -13.331 1.00 62.28 107 LYS A O 1
ATOM 868 N N . THR A 1 108 ? -7.441 9.189 -11.928 1.00 58.56 108 THR A N 1
ATOM 869 C CA . THR A 1 108 ? -6.564 8.524 -10.968 1.00 58.56 108 THR A CA 1
ATOM 870 C C . THR A 1 108 ? -7.173 8.576 -9.569 1.00 58.56 108 THR A C 1
ATOM 872 O O . THR A 1 108 ? -7.768 9.570 -9.159 1.00 58.56 108 THR A O 1
ATOM 875 N N . VAL A 1 109 ? -7.042 7.483 -8.815 1.00 61.66 109 VAL A N 1
ATOM 876 C CA . VAL A 1 109 ? -7.503 7.432 -7.417 1.00 61.66 109 VAL A CA 1
ATOM 877 C C . VAL A 1 109 ? -6.548 8.232 -6.530 1.00 61.66 109 VAL A C 1
ATOM 879 O O . VAL A 1 109 ? -6.977 9.067 -5.737 1.00 61.66 109 VAL A O 1
ATOM 882 N N . ILE A 1 110 ? -5.244 8.032 -6.707 1.00 65.75 110 ILE A N 1
ATOM 883 C CA . ILE A 1 110 ? -4.204 8.775 -5.995 1.00 65.75 110 ILE A CA 1
ATOM 884 C C . ILE A 1 110 ? -4.008 10.107 -6.713 1.00 65.75 110 ILE A C 1
ATOM 886 O O . ILE A 1 110 ? -3.674 10.118 -7.890 1.00 65.75 110 ILE A O 1
ATOM 890 N N . GLN A 1 111 ? -4.237 11.210 -6.010 1.00 72.62 111 GLN A N 1
ATOM 891 C CA . GLN A 1 111 ? -3.985 12.558 -6.509 1.00 72.62 111 GLN A CA 1
ATOM 892 C C . GLN A 1 111 ? -2.570 13.007 -6.192 1.00 72.62 111 GLN A C 1
ATOM 894 O O . GLN A 1 111 ? -1.888 13.514 -7.070 1.00 72.62 111 GLN A O 1
ATOM 899 N N . GLU A 1 112 ? -2.115 12.753 -4.970 1.00 74.88 112 GLU A N 1
ATOM 900 C CA . GLU A 1 112 ? -0.751 13.058 -4.551 1.00 74.88 112 GLU A CA 1
ATOM 901 C C . GLU A 1 112 ? -0.226 11.897 -3.716 1.00 74.88 112 GLU A C 1
ATOM 903 O O . GLU A 1 112 ? -0.950 11.288 -2.926 1.00 74.88 112 GLU A O 1
ATOM 908 N N . MET A 1 113 ? 1.049 11.588 -3.868 1.00 78.75 113 MET A N 1
ATOM 909 C CA . MET A 1 113 ? 1.774 10.676 -3.000 1.00 78.75 113 MET A CA 1
ATOM 910 C C . MET A 1 113 ? 3.089 11.332 -2.629 1.00 78.75 113 MET A C 1
ATOM 912 O O . MET A 1 113 ? 3.857 11.686 -3.510 1.00 78.75 113 MET A O 1
ATOM 916 N N . SER A 1 114 ? 3.400 11.395 -1.339 1.00 80.88 114 SER A N 1
ATOM 917 C CA . SER A 1 114 ? 4.719 11.786 -0.845 1.00 80.88 114 SER A CA 1
ATOM 918 C C . SER A 1 114 ? 5.328 10.643 -0.048 1.00 80.88 114 SER A C 1
ATOM 920 O O . SER A 1 114 ? 4.728 10.140 0.895 1.00 80.88 114 SER A O 1
ATOM 922 N N . THR A 1 115 ? 6.527 10.205 -0.420 1.00 77.69 115 THR A N 1
ATOM 923 C CA . THR A 1 115 ? 7.300 9.191 0.303 1.00 77.69 115 THR A CA 1
ATOM 924 C C . THR A 1 115 ? 8.568 9.807 0.846 1.00 77.69 115 THR A C 1
ATOM 926 O O . THR A 1 115 ? 9.411 10.248 0.072 1.00 77.69 115 THR A O 1
ATOM 929 N N . TRP A 1 116 ? 8.743 9.760 2.161 1.00 80.56 116 TRP A N 1
ATOM 930 C CA . TRP A 1 116 ? 9.975 10.164 2.816 1.00 80.56 116 TRP A CA 1
ATOM 931 C C . TRP A 1 116 ? 10.876 8.948 3.006 1.00 80.56 116 TRP A C 1
ATOM 933 O O . TRP A 1 116 ? 10.460 7.917 3.545 1.00 80.56 116 TRP A O 1
ATOM 943 N N . PHE A 1 117 ? 12.132 9.098 2.613 1.00 81.06 117 PHE A N 1
ATOM 944 C CA . PHE A 1 117 ? 13.205 8.139 2.800 1.00 81.06 117 PHE A CA 1
ATOM 945 C C . PHE A 1 117 ? 14.247 8.735 3.740 1.00 81.06 117 PHE A C 1
ATOM 947 O O . PHE A 1 117 ? 14.655 9.885 3.577 1.00 81.06 117 PHE A O 1
ATOM 954 N N . GLY A 1 118 ? 14.706 7.957 4.719 1.00 77.25 118 GLY A N 1
ATOM 955 C CA . GLY A 1 118 ? 15.788 8.391 5.599 1.00 77.25 118 GLY A CA 1
ATOM 956 C C . GLY A 1 118 ? 17.082 8.581 4.807 1.00 77.25 118 GLY A C 1
ATOM 957 O O . GLY A 1 118 ? 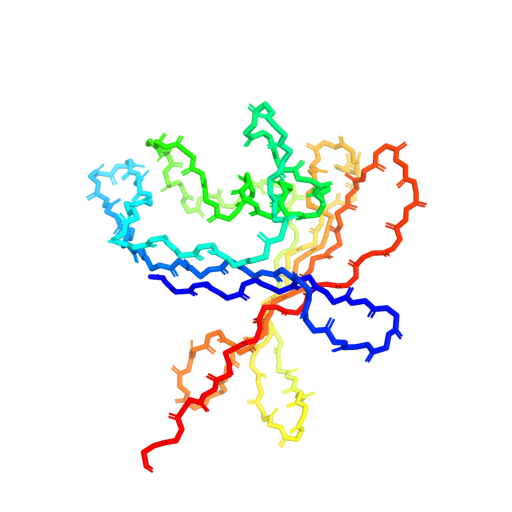17.493 7.669 4.088 1.00 77.25 118 GLY A O 1
ATOM 958 N N . ARG A 1 119 ? 17.751 9.733 4.958 1.00 75.62 119 ARG A N 1
ATOM 959 C CA . ARG A 1 119 ? 18.945 10.082 4.164 1.00 75.62 119 ARG A CA 1
ATOM 960 C C . ARG A 1 119 ? 20.094 9.076 4.311 1.00 75.62 119 ARG A C 1
ATOM 962 O O . ARG A 1 119 ? 20.785 8.800 3.339 1.00 75.62 119 ARG A O 1
ATOM 969 N N . ALA A 1 120 ? 20.277 8.509 5.505 1.00 74.69 120 ALA A N 1
ATOM 970 C CA . ALA A 1 120 ? 21.372 7.579 5.793 1.00 74.69 120 ALA A CA 1
ATOM 971 C C . ALA A 1 120 ? 21.101 6.131 5.346 1.00 74.69 120 ALA A C 1
ATOM 973 O O . ALA A 1 120 ? 22.028 5.421 4.976 1.00 74.69 120 ALA A O 1
ATOM 974 N N . SER A 1 121 ? 19.847 5.669 5.403 1.00 71.94 121 SER A N 1
ATOM 975 C CA . SER A 1 121 ? 19.503 4.253 5.192 1.00 71.94 121 SER A CA 1
ATOM 976 C C . SER A 1 121 ? 18.735 3.985 3.900 1.00 71.94 121 SER A C 1
ATOM 978 O O . SER A 1 121 ? 18.510 2.824 3.565 1.00 71.94 121 SER A O 1
ATOM 980 N N . SER A 1 122 ? 18.281 5.035 3.205 1.00 67.81 122 SER A N 1
ATOM 981 C CA . SER A 1 122 ? 17.350 4.965 2.067 1.00 67.81 122 SER A CA 1
ATOM 982 C C . SER A 1 122 ? 16.064 4.171 2.356 1.00 67.81 122 SER A C 1
ATOM 984 O O . SER A 1 122 ? 15.336 3.789 1.444 1.00 67.81 122 SER A O 1
ATOM 986 N N . GLN A 1 123 ? 15.755 3.914 3.631 1.00 61.38 123 GLN A N 1
ATOM 987 C CA . GLN A 1 123 ? 14.532 3.225 4.034 1.00 61.38 123 GLN A CA 1
ATOM 988 C C . GLN A 1 123 ? 13.358 4.199 4.030 1.00 61.38 123 GLN A C 1
ATOM 990 O O . GLN A 1 123 ? 13.512 5.349 4.437 1.00 61.38 123 GLN A O 1
ATOM 995 N N . VAL A 1 124 ? 12.173 3.719 3.644 1.00 66.31 124 VAL A N 1
ATOM 996 C CA . VAL A 1 124 ? 10.921 4.477 3.782 1.00 66.31 124 VAL A CA 1
ATOM 997 C C . VAL A 1 124 ? 10.653 4.735 5.267 1.00 66.31 124 VAL A C 1
ATOM 999 O O . VAL A 1 124 ? 10.543 3.792 6.054 1.00 66.31 124 VAL A O 1
ATOM 1002 N N . ILE A 1 125 ? 10.559 6.009 5.643 1.00 76.25 125 ILE A N 1
ATOM 1003 C CA . ILE A 1 125 ? 10.291 6.450 7.019 1.00 76.25 125 ILE A CA 1
ATOM 1004 C C . ILE A 1 125 ? 8.863 6.954 7.211 1.00 76.25 125 ILE A C 1
ATOM 1006 O O . ILE A 1 125 ? 8.351 6.877 8.322 1.00 76.25 125 ILE A O 1
ATOM 1010 N N . ALA A 1 126 ? 8.244 7.465 6.150 1.00 66.25 126 ALA A N 1
ATOM 1011 C CA . ALA A 1 126 ? 6.866 7.917 6.119 1.00 66.25 126 ALA A CA 1
ATOM 1012 C C . ALA A 1 126 ? 6.377 7.868 4.674 1.00 66.25 126 ALA A C 1
ATOM 1014 O O . ALA A 1 126 ? 7.159 8.009 3.729 1.00 66.25 126 ALA A O 1
ATOM 1015 N N . ARG A 1 127 ? 5.072 7.711 4.500 1.00 72.00 127 ARG A N 1
ATOM 1016 C CA . ARG A 1 127 ? 4.429 7.907 3.211 1.00 72.00 127 ARG A CA 1
ATOM 1017 C C . ARG A 1 127 ? 3.020 8.420 3.427 1.00 72.00 127 ARG A C 1
ATOM 1019 O O . ARG A 1 127 ? 2.335 7.856 4.273 1.00 72.00 127 ARG A O 1
ATOM 1026 N N . GLU A 1 128 ? 2.651 9.455 2.687 1.00 71.38 128 GLU A N 1
ATOM 1027 C CA . GLU A 1 128 ? 1.362 10.142 2.721 1.00 71.38 128 GLU A CA 1
ATOM 1028 C C . GLU A 1 128 ? 0.736 10.136 1.335 1.00 71.38 128 GLU A C 1
ATOM 1030 O O . GLU A 1 128 ? 1.443 10.129 0.326 1.00 71.38 128 GLU A O 1
ATOM 1035 N N . TYR A 1 129 ? -0.593 10.137 1.310 1.00 61.28 129 TYR A N 1
ATOM 1036 C CA . TYR A 1 129 ? -1.380 10.124 0.090 1.00 61.28 129 TYR A CA 1
ATOM 1037 C C . TYR A 1 129 ? -2.515 11.128 0.195 1.00 61.28 129 TYR A C 1
ATOM 1039 O O . TYR A 1 129 ? -3.186 11.191 1.224 1.00 61.28 129 TYR A O 1
ATOM 1047 N N . HIS A 1 130 ? -2.767 11.831 -0.897 1.00 65.50 130 HIS A N 1
ATOM 1048 C CA . HIS A 1 130 ? -4.012 12.522 -1.163 1.00 65.50 130 HIS A CA 1
ATOM 1049 C C . HIS A 1 130 ? -4.789 11.683 -2.178 1.00 65.50 130 HIS A C 1
ATOM 1051 O O . HIS A 1 130 ? -4.282 11.379 -3.256 1.00 65.50 130 HIS A O 1
ATOM 1057 N N . ILE A 1 131 ? -5.989 11.236 -1.814 1.00 63.97 131 ILE A N 1
ATOM 1058 C CA . ILE A 1 131 ? -6.786 10.301 -2.614 1.00 63.97 131 ILE A CA 1
ATOM 1059 C C . ILE A 1 131 ? -8.156 10.924 -2.871 1.00 63.97 131 ILE A C 1
ATOM 1061 O O . ILE A 1 131 ? -8.814 11.377 -1.935 1.00 63.97 131 ILE A O 1
ATOM 1065 N N . LEU A 1 132 ? -8.607 10.911 -4.126 1.00 52.06 132 LEU A N 1
ATOM 1066 C CA . LEU A 1 132 ? -9.972 11.304 -4.468 1.00 52.06 132 LEU A CA 1
ATOM 1067 C C . LEU A 1 132 ? -10.934 10.155 -4.149 1.00 52.06 132 LEU A C 1
ATOM 1069 O O . LEU A 1 132 ? -10.831 9.058 -4.696 1.00 52.06 132 LEU A O 1
ATOM 1073 N N . HIS A 1 133 ? -11.909 10.434 -3.285 1.00 47.47 133 HIS A N 1
ATOM 1074 C CA . HIS A 1 133 ? -13.060 9.573 -3.029 1.00 47.47 133 HIS A CA 1
ATOM 1075 C C . HIS A 1 133 ? -14.352 10.359 -3.279 1.00 47.47 133 HIS A C 1
ATOM 1077 O O . HIS A 1 133 ? -14.410 11.567 -3.059 1.00 47.47 133 HIS A O 1
ATOM 1083 N N . ARG A 1 134 ? -15.431 9.671 -3.672 1.00 39.69 134 ARG A N 1
ATOM 1084 C CA . ARG A 1 134 ? -16.752 10.260 -3.978 1.00 39.69 134 ARG A CA 1
ATOM 1085 C C . ARG A 1 134 ? -17.463 10.899 -2.761 1.00 39.69 134 ARG A C 1
ATOM 1087 O O . ARG A 1 134 ? -18.599 11.344 -2.871 1.00 39.69 134 ARG A O 1
ATOM 1094 N N . SER A 1 135 ? -16.798 10.970 -1.609 1.00 38.59 135 SER A N 1
ATOM 1095 C CA . SER A 1 135 ? -17.209 11.745 -0.438 1.00 38.59 135 SER A CA 1
ATOM 1096 C C . SER A 1 135 ? -16.024 12.581 0.047 1.00 38.59 135 SER A C 1
ATOM 1098 O O . SER A 1 135 ? -15.075 12.051 0.627 1.00 38.59 135 SER A O 1
ATOM 1100 N N . SER A 1 136 ? -16.090 13.881 -0.212 1.00 32.03 136 SER A N 1
ATOM 1101 C CA . SER A 1 136 ? -15.103 14.908 0.117 1.00 32.03 136 SER A CA 1
ATOM 1102 C C . SER A 1 136 ? -14.669 14.824 1.585 1.00 32.03 136 SER A C 1
ATOM 1104 O O . SER A 1 136 ? -15.361 15.309 2.477 1.00 32.03 136 SER A O 1
ATOM 1106 N N . SER A 1 137 ? -13.546 14.167 1.868 1.00 31.72 137 SER A N 1
ATOM 1107 C CA . SER A 1 137 ? -12.969 14.137 3.213 1.00 31.72 137 SER A CA 1
ATOM 1108 C C . SER A 1 137 ? -11.454 13.990 3.144 1.00 31.72 137 SER A C 1
ATOM 1110 O O . SER A 1 137 ? -10.922 13.150 2.426 1.00 31.72 137 SER A O 1
ATOM 1112 N N . TRP A 1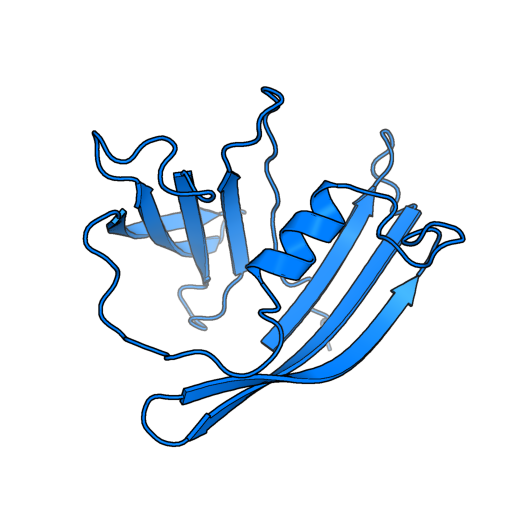 138 ? -10.783 14.867 3.887 1.00 33.06 138 TRP A N 1
ATOM 1113 C CA . TRP A 1 138 ? -9.335 14.964 4.014 1.00 33.06 138 TRP A CA 1
ATOM 1114 C C . TRP A 1 138 ? -8.807 13.793 4.847 1.00 33.06 138 TRP A C 1
ATOM 1116 O O . TRP A 1 138 ? -9.272 13.584 5.968 1.00 33.06 138 TRP A O 1
ATOM 1126 N N . ILE A 1 139 ? -7.844 13.032 4.323 1.00 39.03 139 ILE A N 1
ATOM 1127 C CA . ILE A 1 139 ? -7.223 11.915 5.044 1.00 39.03 139 ILE A CA 1
ATOM 1128 C C . ILE A 1 139 ? -5.707 12.018 4.885 1.00 39.03 139 ILE A C 1
ATOM 1130 O O . ILE A 1 139 ? -5.182 11.755 3.810 1.00 39.03 139 ILE A O 1
ATOM 1134 N N . SER A 1 140 ? -4.997 12.354 5.964 1.00 33.84 140 SER A N 1
ATOM 1135 C CA . 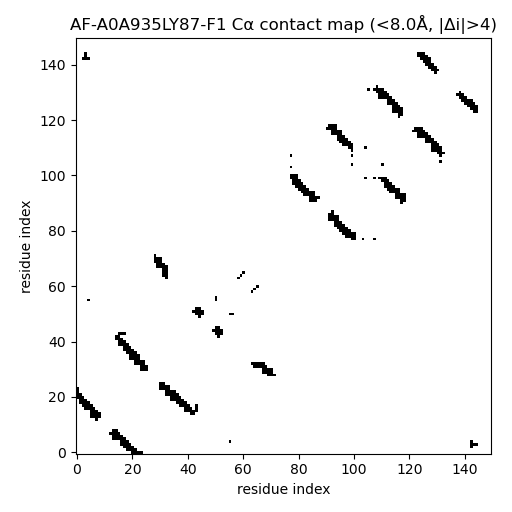SER A 1 140 ? -3.553 12.132 6.062 1.00 33.84 140 SER A CA 1
ATOM 1136 C C . SER A 1 140 ? -3.313 10.744 6.661 1.00 33.84 140 SER A C 1
ATOM 1138 O O . SER A 1 140 ? -3.872 10.381 7.695 1.00 33.84 140 SER A O 1
ATOM 1140 N N . THR A 1 141 ? -2.513 9.918 5.989 1.00 39.72 141 THR A N 1
ATOM 1141 C CA . THR A 1 141 ? -2.091 8.608 6.507 1.00 39.72 141 THR A CA 1
ATOM 1142 C C . THR A 1 141 ? -0.578 8.581 6.512 1.00 39.72 141 THR A C 1
ATOM 1144 O O . THR A 1 141 ? 0.010 8.720 5.452 1.00 39.72 141 THR A O 1
ATOM 1147 N N . SER A 1 142 ? 0.053 8.401 7.673 1.00 36.84 142 SER A N 1
ATOM 1148 C CA . SER A 1 142 ? 1.504 8.239 7.793 1.00 36.84 142 SER A CA 1
ATOM 1149 C C . SER A 1 142 ? 1.857 6.758 7.953 1.00 36.84 142 SER A C 1
ATOM 1151 O O . SER A 1 142 ? 1.606 6.169 9.007 1.00 36.84 142 SER A O 1
ATOM 1153 N N . ALA A 1 143 ? 2.456 6.140 6.934 1.00 39.22 143 ALA A N 1
ATOM 1154 C CA . ALA A 1 143 ? 3.073 4.819 7.077 1.00 39.22 143 ALA A CA 1
ATOM 1155 C C . ALA A 1 143 ? 4.491 4.962 7.657 1.00 39.22 143 ALA A C 1
ATOM 1157 O O . ALA A 1 143 ? 5.455 5.081 6.902 1.00 39.22 143 ALA A O 1
ATOM 1158 N N . SER A 1 144 ? 4.622 4.981 8.987 1.00 35.59 144 SER A N 1
ATOM 1159 C CA . SER A 1 144 ? 5.915 5.153 9.667 1.00 35.59 144 SER A CA 1
ATOM 1160 C C . SER A 1 144 ? 6.420 3.850 10.283 1.00 35.59 144 SER A C 1
ATOM 1162 O O . SER A 1 144 ? 5.701 3.179 11.024 1.00 35.59 144 SER A O 1
ATOM 1164 N N . ARG A 1 145 ? 7.693 3.507 10.044 1.00 38.06 145 ARG A N 1
ATOM 1165 C CA . ARG A 1 145 ? 8.381 2.433 10.780 1.00 38.06 145 ARG A CA 1
ATOM 1166 C C . ARG A 1 145 ? 8.537 2.854 12.248 1.00 38.06 145 ARG A C 1
ATOM 1168 O O . ARG A 1 145 ? 9.341 3.729 12.560 1.00 38.06 145 ARG A O 1
ATOM 1175 N N . CYS A 1 146 ? 7.816 2.203 13.161 1.00 30.64 146 CYS A N 1
ATOM 1176 C CA . CYS A 1 146 ? 8.176 2.202 14.578 1.00 30.64 146 CYS A CA 1
ATOM 1177 C C . CYS A 1 146 ? 9.385 1.269 14.738 1.00 30.64 146 CYS A C 1
ATOM 1179 O O . CYS A 1 146 ? 9.253 0.049 14.676 1.00 30.64 146 CYS A O 1
ATOM 1181 N N . GLY A 1 147 ? 10.583 1.849 14.830 1.00 32.16 147 GLY A N 1
ATOM 1182 C CA . GLY A 1 147 ? 11.809 1.095 15.069 1.00 32.16 147 GLY A CA 1
ATOM 1183 C C . GLY A 1 147 ? 11.787 0.469 16.460 1.00 32.16 147 GLY A C 1
ATOM 1184 O O . GLY A 1 147 ? 11.710 1.182 17.457 1.00 32.16 147 GLY A O 1
ATOM 1185 N N . THR A 1 148 ? 11.876 -0.857 16.530 1.00 33.78 148 THR A N 1
ATOM 1186 C CA . THR A 1 148 ? 12.239 -1.551 17.766 1.00 33.78 148 THR A CA 1
ATOM 1187 C C . THR A 1 148 ? 13.753 -1.459 17.917 1.00 33.78 148 THR A C 1
ATOM 1189 O O . THR A 1 148 ? 14.510 -1.909 17.057 1.00 33.78 148 THR A O 1
ATOM 1192 N N . ARG A 1 149 ? 14.166 -0.783 18.987 1.00 30.45 149 ARG A N 1
ATOM 1193 C CA . ARG A 1 149 ? 15.534 -0.708 19.499 1.00 30.45 149 ARG A CA 1
ATOM 1194 C C . ARG A 1 149 ? 15.907 -2.088 20.059 1.00 30.45 149 ARG A C 1
ATOM 1196 O O . ARG A 1 149 ? 15.089 -2.656 20.781 1.00 30.45 149 ARG A O 1
ATOM 1203 N N . TRP A 1 150 ? 17.085 -2.600 19.707 1.00 37.38 150 TRP A N 1
ATOM 1204 C CA . TRP A 1 150 ? 17.780 -3.613 20.509 1.00 37.38 150 TRP A CA 1
ATOM 1205 C C . TRP A 1 150 ? 18.544 -2.903 21.623 1.00 37.38 150 TRP A C 1
ATOM 1207 O O . TRP A 1 150 ? 19.070 -1.798 21.338 1.00 37.38 150 TRP A O 1
#

Secondary structure (DSSP, 8-state):
-EEEEEEE-TTS-EEEEEEEEEEEEEETTEEEEEEEEEEEEES-B-TTS-BSSHHHHHHHHHHS--SEEE--S---TTEEEEEEEEEETTEEEEEEEEEEPTT-TTT-SEEEEEEEEETTT--EEEEEEEE--SS-----------PPP-

Sequence (150 aa):
MVSDLRVRNKQETATAAMFRSGRLVRDGALAELVLDSVVEKGKLRKRDGSFRYLTVEMYDDVFFPKGEYVASNTIHDHYDNRIRADQRDGRECWVFSSDTKEGHEGKTVIQEMSTWFGRASSQVIAREYHILHRSSSWISTSASRCGTRW